Protein AF-A0A7V9BDS4-F1 (afdb_monomer)

Radius of gyration: 28.6 Å; Cα contacts (8 Å, |Δi|>4): 34; chains: 1; bounding box: 60×16×86 Å

Structure (mmCIF, N/CA/C/O backbone):
data_AF-A0A7V9BDS4-F1
#
_entry.id   AF-A0A7V9BDS4-F1
#
loop_
_atom_site.group_PDB
_atom_site.id
_atom_site.type_symbol
_atom_site.label_atom_id
_atom_site.label_alt_id
_atom_site.label_comp_id
_atom_site.label_asym_id
_atom_site.label_entity_id
_atom_site.label_seq_id
_atom_site.pdbx_PDB_ins_code
_atom_site.Cartn_x
_atom_site.Cartn_y
_atom_site.Cartn_z
_atom_site.occupancy
_atom_site.B_iso_or_equiv
_atom_site.auth_seq_id
_atom_site.auth_comp_id
_atom_site.auth_asym_id
_atom_site.auth_atom_id
_atom_site.pdbx_PDB_model_num
ATOM 1 N N . MET A 1 1 ? 10.193 4.353 13.256 1.00 56.31 1 MET A N 1
ATOM 2 C CA . MET A 1 1 ? 11.352 3.949 12.421 1.00 56.31 1 MET A CA 1
ATOM 3 C C . MET A 1 1 ? 10.911 3.107 11.226 1.00 56.31 1 MET A C 1
ATOM 5 O O . MET A 1 1 ? 11.327 3.432 10.128 1.00 56.31 1 MET A O 1
ATOM 9 N N . VAL A 1 2 ? 10.038 2.105 11.419 1.00 70.38 2 VAL A N 1
ATOM 10 C CA . VAL A 1 2 ? 9.495 1.243 10.343 1.00 70.38 2 VAL A CA 1
ATOM 11 C C . VAL A 1 2 ? 8.750 2.035 9.260 1.00 70.38 2 VAL A C 1
ATOM 13 O O . VAL A 1 2 ? 9.078 1.908 8.095 1.00 70.38 2 VAL A O 1
ATOM 16 N N . GLU A 1 3 ? 7.864 2.955 9.641 1.00 72.38 3 GLU A N 1
ATOM 17 C CA . GLU A 1 3 ? 7.079 3.752 8.680 1.00 72.38 3 GLU A CA 1
ATOM 18 C C . GLU A 1 3 ? 7.934 4.642 7.759 1.00 72.38 3 GLU A C 1
ATOM 20 O O . GLU A 1 3 ? 7.643 4.782 6.576 1.00 72.38 3 GLU A O 1
ATOM 25 N N . ARG A 1 4 ? 9.048 5.185 8.273 1.00 69.88 4 ARG A N 1
ATOM 26 C CA . ARG A 1 4 ? 10.005 5.956 7.463 1.00 69.88 4 ARG A CA 1
ATOM 27 C C . ARG A 1 4 ? 10.747 5.063 6.465 1.00 69.88 4 ARG A C 1
ATOM 29 O O . ARG A 1 4 ? 10.942 5.459 5.326 1.00 69.88 4 ARG A O 1
ATOM 36 N N . LEU A 1 5 ? 11.125 3.856 6.892 1.00 69.31 5 LEU A N 1
ATOM 37 C CA . LEU A 1 5 ? 11.759 2.858 6.028 1.00 69.31 5 LEU A CA 1
ATOM 38 C C . LEU A 1 5 ? 10.797 2.366 4.934 1.00 69.31 5 LEU A C 1
ATOM 40 O O . LEU A 1 5 ? 11.231 2.104 3.816 1.00 69.31 5 LEU A O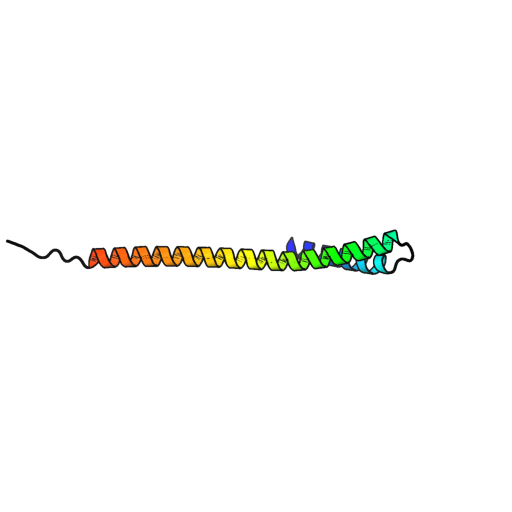 1
ATOM 44 N N . ASP A 1 6 ? 9.505 2.256 5.242 1.00 85.06 6 ASP A N 1
ATOM 45 C CA . ASP A 1 6 ? 8.484 1.892 4.258 1.00 85.06 6 ASP A CA 1
ATOM 46 C C . ASP A 1 6 ? 8.289 2.998 3.213 1.00 85.06 6 ASP A C 1
ATOM 48 O O . ASP A 1 6 ? 8.166 2.695 2.028 1.00 85.06 6 ASP A O 1
ATOM 52 N N . GLU A 1 7 ? 8.354 4.271 3.610 1.00 89.69 7 GLU A N 1
ATOM 53 C CA . GLU A 1 7 ? 8.296 5.390 2.662 1.00 89.69 7 GLU A CA 1
ATOM 54 C C . GLU A 1 7 ? 9.538 5.458 1.759 1.00 89.69 7 GLU A C 1
ATOM 56 O O . GLU A 1 7 ? 9.415 5.581 0.544 1.00 89.69 7 GLU A O 1
ATOM 61 N N . GLU A 1 8 ? 10.738 5.285 2.322 1.00 92.62 8 GLU A N 1
ATOM 62 C CA . GLU A 1 8 ? 11.989 5.230 1.549 1.00 92.62 8 GLU A CA 1
ATOM 63 C C . GLU A 1 8 ? 11.972 4.089 0.510 1.00 92.62 8 GLU A C 1
ATOM 65 O O . GLU A 1 8 ? 12.457 4.242 -0.615 1.00 92.62 8 GLU A O 1
ATOM 70 N N . ARG A 1 9 ? 11.374 2.942 0.858 1.00 93.06 9 ARG A N 1
ATOM 71 C CA . ARG A 1 9 ? 11.198 1.804 -0.058 1.00 93.06 9 ARG A CA 1
ATOM 72 C C . ARG A 1 9 ? 10.179 2.088 -1.156 1.00 93.06 9 ARG A C 1
ATOM 74 O O . ARG A 1 9 ? 10.422 1.704 -2.300 1.00 9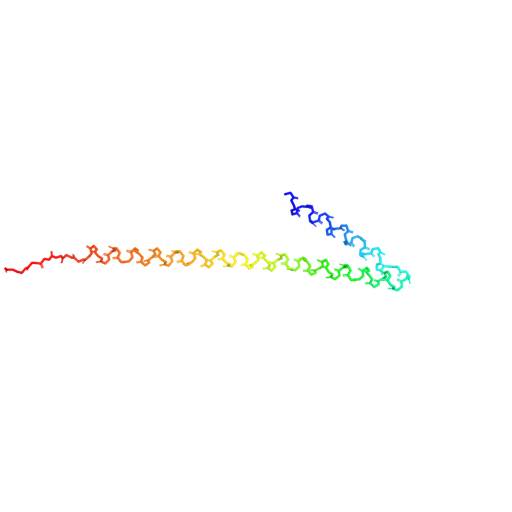3.06 9 ARG A O 1
ATOM 81 N N . LEU A 1 10 ? 9.061 2.740 -0.832 1.00 95.75 10 LEU A N 1
ATOM 82 C CA . LEU A 1 10 ? 8.078 3.148 -1.837 1.00 95.75 10 LEU A CA 1
ATOM 83 C C . LEU A 1 10 ? 8.688 4.146 -2.818 1.00 95.75 10 LEU A C 1
ATOM 85 O O . LEU A 1 10 ? 8.498 3.994 -4.020 1.00 95.75 10 LEU A O 1
ATOM 89 N N . GLU A 1 11 ? 9.505 5.083 -2.343 1.00 96.69 11 GLU A N 1
ATOM 90 C CA . GLU A 1 11 ? 10.183 6.042 -3.214 1.00 96.69 11 GLU A CA 1
ATOM 91 C C . GLU A 1 11 ? 11.184 5.370 -4.166 1.00 96.69 11 GLU A C 1
ATOM 93 O O . GLU A 1 11 ? 11.233 5.680 -5.360 1.00 96.69 11 GLU A O 1
ATOM 98 N N . LEU A 1 12 ? 11.927 4.370 -3.681 1.00 97.12 12 LEU A N 1
ATOM 99 C CA . LEU A 1 12 ? 12.788 3.552 -4.537 1.00 97.12 12 LEU A CA 1
ATOM 100 C C . LEU A 1 12 ? 11.980 2.830 -5.628 1.00 97.12 12 LEU A C 1
ATOM 102 O O . LEU A 1 12 ? 12.382 2.825 -6.794 1.00 97.12 12 LEU A O 1
ATOM 106 N N . LEU A 1 13 ? 10.824 2.261 -5.272 1.00 97.69 13 LEU A N 1
ATOM 107 C CA . LEU A 1 13 ? 9.927 1.615 -6.231 1.00 97.69 13 LEU A CA 1
ATOM 108 C C . LEU A 1 13 ? 9.335 2.612 -7.233 1.00 97.69 13 LEU A C 1
ATOM 110 O O . LEU A 1 13 ? 9.255 2.277 -8.413 1.00 97.69 13 LEU A O 1
ATOM 114 N N . ARG A 1 14 ? 8.988 3.840 -6.822 1.00 98.19 14 ARG A N 1
ATOM 115 C CA . ARG A 1 14 ? 8.545 4.905 -7.744 1.00 98.19 14 ARG A CA 1
ATOM 116 C C . ARG A 1 14 ? 9.630 5.228 -8.765 1.00 98.19 14 ARG A C 1
ATOM 118 O O . ARG A 1 14 ? 9.352 5.251 -9.963 1.00 98.19 14 ARG A O 1
ATOM 125 N N . SER A 1 15 ? 10.872 5.392 -8.309 1.00 98.19 15 SER A N 1
ATOM 126 C CA . SER A 1 15 ? 12.026 5.636 -9.181 1.00 98.19 15 SER A CA 1
ATOM 127 C C . SER A 1 15 ? 12.241 4.497 -10.186 1.00 98.19 15 SER A C 1
ATOM 129 O O . SER A 1 15 ? 12.374 4.734 -11.391 1.00 98.19 15 SER A O 1
ATOM 131 N N . TRP A 1 16 ? 12.183 3.242 -9.730 1.00 98.12 16 TRP A N 1
ATOM 132 C CA . TRP A 1 16 ? 12.282 2.075 -10.612 1.00 98.12 16 TRP A CA 1
ATOM 133 C C . TRP A 1 16 ? 11.119 1.988 -11.598 1.00 98.12 16 TRP A C 1
ATOM 135 O O . TRP A 1 16 ? 11.344 1.778 -12.789 1.00 98.12 16 TRP A O 1
ATOM 145 N N . GLY A 1 17 ? 9.888 2.182 -11.128 1.00 98.38 17 GLY A N 1
ATOM 146 C CA . GLY A 1 17 ? 8.686 2.179 -11.953 1.00 98.38 17 GLY A CA 1
ATOM 147 C C . GLY A 1 17 ? 8.750 3.229 -13.060 1.00 98.38 17 GLY A C 1
ATOM 148 O O . GLY A 1 17 ? 8.491 2.914 -14.223 1.00 98.38 17 GLY A O 1
ATOM 149 N N . ALA A 1 18 ? 9.179 4.450 -12.729 1.00 98.38 18 ALA A N 1
ATOM 150 C CA . ALA A 1 18 ? 9.368 5.535 -13.688 1.00 98.38 18 ALA A CA 1
ATOM 151 C C . ALA A 1 18 ? 10.450 5.201 -14.727 1.00 98.38 18 ALA A C 1
ATOM 153 O O . ALA A 1 18 ? 10.204 5.311 -15.931 1.00 98.38 18 ALA A O 1
ATOM 154 N N . GLY A 1 19 ? 11.614 4.717 -14.281 1.00 98.06 19 GLY A N 1
ATOM 155 C CA . GLY A 1 19 ? 12.696 4.299 -15.173 1.00 98.06 19 GLY A CA 1
ATOM 156 C C . GLY A 1 19 ? 12.258 3.195 -16.138 1.00 98.06 19 GLY A C 1
ATOM 157 O O . GLY A 1 19 ? 12.389 3.329 -17.357 1.00 98.06 19 GLY A O 1
ATOM 158 N N . LEU A 1 20 ? 11.660 2.127 -15.610 1.00 98.44 20 LEU A N 1
ATOM 159 C CA . LEU A 1 20 ? 11.211 0.972 -16.388 1.00 98.44 20 LEU A CA 1
AT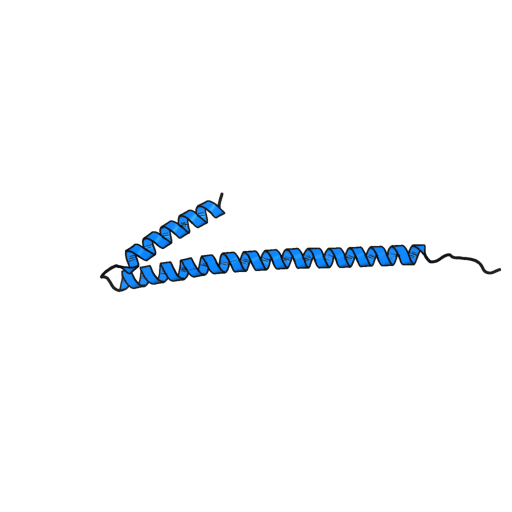OM 160 C C . LEU A 1 20 ? 10.080 1.315 -17.366 1.00 98.44 20 LEU A C 1
ATOM 162 O O . LEU A 1 20 ? 10.063 0.792 -18.478 1.00 98.44 20 LEU A O 1
ATOM 166 N N . SER A 1 21 ? 9.182 2.237 -17.010 1.00 98.12 21 SER A N 1
ATOM 167 C CA . SER A 1 21 ? 8.060 2.657 -17.865 1.00 98.12 21 SER A CA 1
ATOM 168 C C . SER A 1 21 ? 8.496 3.340 -19.167 1.00 98.12 21 SER A C 1
ATOM 170 O O . SER A 1 21 ? 7.727 3.380 -20.127 1.00 98.12 21 SER A O 1
ATOM 172 N N . SER A 1 22 ? 9.727 3.851 -19.225 1.00 96.94 22 SER A N 1
ATOM 173 C CA . SER A 1 22 ? 10.325 4.418 -20.443 1.00 96.94 22 SER A CA 1
ATOM 174 C C . SER A 1 22 ? 11.087 3.393 -21.292 1.00 96.94 22 SER A C 1
ATOM 176 O O . SER A 1 22 ? 11.600 3.726 -22.359 1.00 96.94 22 SER A O 1
ATOM 178 N N . SER A 1 23 ? 11.163 2.136 -20.843 1.00 97.75 23 SER A N 1
ATOM 179 C CA . SER A 1 23 ? 11.924 1.101 -21.534 1.00 97.75 23 SER A CA 1
ATOM 180 C C . SER A 1 23 ? 11.355 0.808 -22.930 1.00 97.75 23 SER A C 1
ATOM 182 O O . SER A 1 23 ? 10.133 0.683 -23.091 1.00 97.75 23 SER A O 1
ATOM 184 N N . PRO A 1 24 ? 12.217 0.606 -23.946 1.00 97.44 24 PRO A N 1
ATOM 185 C CA . PRO A 1 24 ? 11.776 0.135 -25.256 1.00 97.44 24 PRO A CA 1
ATOM 186 C C . PRO A 1 24 ? 11.280 -1.316 -25.208 1.00 97.44 24 PRO A C 1
ATOM 188 O O . PRO A 1 24 ? 10.514 -1.718 -26.076 1.00 97.44 24 PRO A O 1
ATOM 191 N N . ARG A 1 25 ? 11.676 -2.099 -24.194 1.00 98.31 25 ARG A N 1
ATOM 192 C CA . ARG A 1 25 ? 11.215 -3.481 -24.019 1.00 98.31 25 ARG A CA 1
ATOM 193 C C . ARG A 1 25 ? 9.823 -3.488 -23.402 1.00 98.31 25 ARG A C 1
ATOM 195 O O . ARG A 1 25 ? 9.645 -3.025 -22.277 1.00 98.31 25 ARG A O 1
ATOM 202 N N . ASP A 1 26 ? 8.868 -4.058 -24.123 1.00 98.31 26 ASP A N 1
ATOM 203 C CA . ASP A 1 26 ? 7.451 -4.076 -23.746 1.00 98.31 26 ASP A CA 1
ATOM 204 C C . ASP A 1 26 ? 7.214 -4.664 -22.353 1.00 98.31 26 ASP A C 1
ATOM 206 O O . ASP A 1 26 ? 6.483 -4.077 -21.558 1.00 98.31 26 ASP A O 1
ATOM 210 N N . GLU A 1 27 ? 7.897 -5.760 -22.022 1.00 98.25 27 GLU A N 1
ATOM 211 C CA . GLU A 1 27 ? 7.811 -6.417 -20.713 1.00 98.25 27 GLU A CA 1
ATOM 212 C C . GLU A 1 27 ? 8.281 -5.507 -19.572 1.00 98.25 27 GLU A C 1
ATOM 214 O O . GLU A 1 27 ? 7.602 -5.376 -18.555 1.00 98.25 27 GLU A O 1
ATOM 219 N N . LEU A 1 28 ? 9.415 -4.820 -19.754 1.00 98.31 28 LEU A N 1
ATOM 220 C CA . LEU A 1 28 ? 9.949 -3.899 -18.749 1.00 98.31 28 LEU A CA 1
ATOM 221 C C . LEU A 1 28 ? 9.056 -2.671 -18.597 1.00 98.31 28 LEU A C 1
ATOM 223 O O . LEU A 1 28 ? 8.803 -2.224 -17.482 1.00 98.31 28 LEU A O 1
ATOM 227 N N . ARG A 1 29 ? 8.521 -2.159 -19.705 1.00 98.62 29 ARG A N 1
ATOM 228 C CA . ARG A 1 29 ? 7.566 -1.052 -19.685 1.00 98.62 29 ARG A CA 1
ATOM 229 C C . ARG A 1 29 ? 6.273 -1.425 -18.967 1.00 98.62 29 ARG A C 1
ATOM 231 O O . ARG A 1 29 ? 5.763 -0.625 -18.186 1.00 98.62 29 ARG A O 1
ATOM 238 N N . ALA A 1 30 ? 5.750 -2.626 -19.206 1.00 98.62 30 ALA A N 1
ATOM 239 C CA . ALA A 1 30 ? 4.580 -3.143 -18.503 1.00 98.62 30 ALA A CA 1
ATOM 240 C C . ALA A 1 30 ? 4.858 -3.312 -17.003 1.00 98.62 30 ALA A C 1
ATOM 242 O O . ALA A 1 30 ? 4.055 -2.866 -16.184 1.00 98.62 30 ALA A O 1
ATOM 243 N N . ALA A 1 31 ? 6.018 -3.868 -16.641 1.00 98.44 31 ALA A 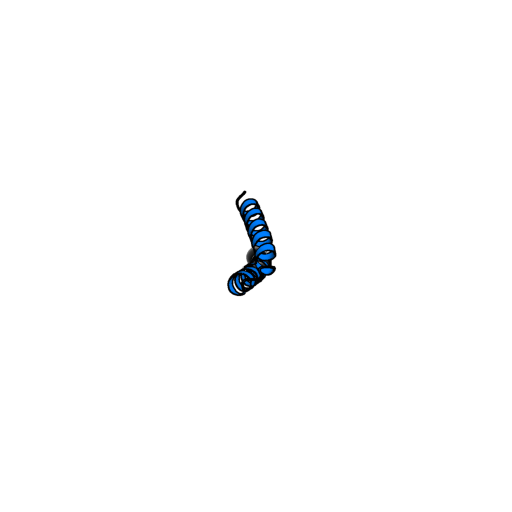N 1
ATOM 244 C CA . ALA A 1 31 ? 6.443 -3.995 -15.251 1.00 98.44 31 ALA A CA 1
ATOM 245 C C . ALA A 1 31 ? 6.573 -2.626 -14.562 1.00 98.44 31 ALA A C 1
ATOM 247 O O . ALA A 1 31 ? 6.083 -2.454 -13.449 1.00 98.44 31 ALA A O 1
ATOM 248 N N . GLY A 1 32 ? 7.155 -1.630 -15.237 1.00 98.56 32 GLY A N 1
ATOM 249 C CA . GLY A 1 32 ? 7.257 -0.263 -14.724 1.00 98.56 32 GLY A CA 1
ATOM 250 C C . GLY A 1 32 ? 5.892 0.352 -14.414 1.00 98.56 32 GLY A C 1
ATOM 251 O O . GLY A 1 32 ? 5.684 0.871 -13.318 1.00 98.56 32 GLY A O 1
ATOM 252 N N . LYS A 1 33 ? 4.931 0.213 -15.335 1.00 98.62 33 LYS A N 1
ATOM 253 C CA . LYS A 1 33 ? 3.549 0.672 -15.127 1.00 98.62 33 LYS A CA 1
ATOM 254 C C . LYS A 1 33 ? 2.868 -0.063 -13.974 1.00 98.62 33 LYS A C 1
ATOM 256 O O . LYS A 1 33 ? 2.177 0.568 -13.182 1.00 98.62 33 LYS A O 1
ATOM 261 N N . ALA A 1 34 ? 3.072 -1.376 -13.864 1.00 98.69 34 ALA A N 1
ATOM 262 C CA . ALA A 1 34 ? 2.524 -2.175 -12.772 1.00 98.69 34 ALA A CA 1
ATOM 263 C C . ALA A 1 34 ? 3.058 -1.722 -11.408 1.00 98.69 34 ALA A C 1
ATOM 265 O O . ALA A 1 34 ? 2.275 -1.563 -10.477 1.00 98.69 34 ALA A O 1
ATOM 266 N N . ILE A 1 35 ? 4.362 -1.448 -11.304 1.00 98.25 35 ILE A N 1
ATOM 267 C CA . ILE A 1 35 ? 4.971 -0.919 -10.078 1.00 98.25 35 ILE A CA 1
ATOM 268 C C . ILE A 1 35 ? 4.317 0.407 -9.681 1.00 98.25 35 ILE A C 1
ATOM 270 O O . ILE A 1 35 ? 3.917 0.557 -8.531 1.00 98.25 35 ILE A O 1
ATOM 274 N N . LEU A 1 36 ? 4.159 1.341 -10.623 1.00 98.56 36 LEU A N 1
ATOM 275 C CA . LEU A 1 36 ? 3.543 2.641 -10.339 1.00 98.56 36 LEU A CA 1
ATOM 276 C C . LEU A 1 36 ? 2.089 2.498 -9.861 1.00 98.56 36 LEU A C 1
ATOM 278 O O . LEU A 1 36 ? 1.739 3.061 -8.827 1.00 98.56 36 LEU A O 1
ATOM 282 N N . MET A 1 37 ? 1.277 1.676 -10.536 1.00 98.50 37 MET A N 1
ATOM 283 C CA . MET A 1 37 ? -0.109 1.413 -10.116 1.00 98.50 37 MET A CA 1
ATOM 284 C C . MET A 1 37 ? -0.192 0.803 -8.710 1.00 98.50 37 MET A C 1
ATOM 286 O O . MET A 1 37 ? -1.070 1.162 -7.929 1.00 98.50 37 MET A O 1
ATOM 290 N N . LEU A 1 38 ? 0.715 -0.122 -8.380 1.00 98.12 38 LEU A N 1
ATOM 291 C CA . LEU A 1 38 ? 0.747 -0.762 -7.065 1.00 98.12 38 LEU A CA 1
ATOM 292 C C . LEU A 1 38 ? 1.185 0.205 -5.964 1.00 98.12 38 LEU A C 1
ATOM 294 O O . LEU A 1 38 ? 0.627 0.158 -4.872 1.00 98.12 38 LEU A O 1
ATOM 298 N N . VAL A 1 39 ? 2.152 1.084 -6.233 1.00 97.25 39 VAL A N 1
ATOM 299 C CA . VAL A 1 39 ? 2.566 2.106 -5.262 1.00 97.25 39 VAL A CA 1
ATOM 300 C C . VAL A 1 39 ? 1.411 3.058 -4.951 1.00 97.25 39 VAL A C 1
ATOM 302 O O . VAL A 1 39 ? 1.119 3.287 -3.780 1.00 97.25 39 VAL A O 1
ATOM 305 N N . GLU A 1 40 ? 0.707 3.546 -5.975 1.00 97.06 40 GLU A N 1
ATOM 306 C CA . GLU A 1 40 ? -0.476 4.393 -5.781 1.00 97.06 40 GLU A CA 1
ATOM 307 C C . GLU A 1 40 ? -1.561 3.694 -4.951 1.00 97.06 40 GLU A C 1
ATOM 309 O O . GLU A 1 40 ? -2.213 4.321 -4.116 1.00 97.06 40 GLU A O 1
ATOM 314 N N . GLU A 1 41 ? -1.762 2.393 -5.166 1.00 97.88 41 GLU A N 1
ATOM 315 C CA . GLU A 1 41 ? -2.724 1.612 -4.391 1.00 97.88 41 GLU A CA 1
ATOM 316 C C . GLU A 1 41 ? -2.299 1.450 -2.930 1.00 97.88 41 GLU A C 1
ATOM 318 O O . GLU A 1 41 ? -3.127 1.587 -2.033 1.00 97.88 41 GLU A O 1
ATOM 323 N N . VAL A 1 42 ? -1.011 1.220 -2.663 1.00 95.19 42 VAL A N 1
ATOM 324 C CA . VAL A 1 42 ? -0.497 1.165 -1.289 1.00 95.19 42 VAL A CA 1
ATOM 325 C C . VAL A 1 42 ? -0.723 2.495 -0.567 1.00 95.19 42 VAL A C 1
ATOM 327 O O . VAL A 1 42 ? -1.150 2.486 0.588 1.00 95.19 42 VAL A O 1
ATOM 330 N N . ASP A 1 43 ? -0.497 3.629 -1.232 1.00 94.19 43 ASP A N 1
ATOM 331 C CA . ASP A 1 43 ? -0.737 4.950 -0.643 1.00 94.19 43 ASP A CA 1
ATOM 332 C C . ASP A 1 43 ? -2.221 5.168 -0.304 1.00 94.19 43 ASP A C 1
ATOM 334 O O . ASP A 1 43 ? -2.541 5.633 0.794 1.00 94.19 43 ASP A O 1
ATOM 338 N N . ARG A 1 44 ? -3.138 4.757 -1.194 1.00 96.19 44 ARG A N 1
ATOM 339 C CA . ARG A 1 44 ? -4.586 4.777 -0.918 1.00 96.19 44 ARG A CA 1
ATOM 340 C C . ARG A 1 44 ? -4.950 3.888 0.271 1.00 96.19 44 ARG A C 1
ATOM 342 O O . ARG A 1 44 ? -5.603 4.348 1.206 1.00 96.19 44 ARG A O 1
ATOM 349 N N . LEU A 1 45 ? -4.459 2.649 0.292 1.00 95.62 45 LEU A N 1
ATOM 350 C CA . LEU A 1 45 ? -4.739 1.696 1.368 1.00 95.62 45 LEU A CA 1
ATOM 351 C C . LEU A 1 45 ? -4.197 2.161 2.726 1.00 95.62 45 LEU A C 1
ATOM 353 O O . LEU A 1 45 ? -4.837 1.922 3.752 1.00 95.62 45 LEU A O 1
ATOM 357 N N . LYS A 1 46 ? -3.048 2.851 2.768 1.00 93.12 46 LYS A N 1
ATOM 358 C CA . LYS A 1 46 ? -2.517 3.452 4.007 1.00 93.12 46 LYS A CA 1
ATOM 359 C C . LYS A 1 46 ? -3.512 4.456 4.600 1.00 93.12 46 LYS A C 1
ATOM 361 O O . LYS A 1 46 ? -3.761 4.420 5.807 1.00 93.12 46 LYS A O 1
ATOM 366 N N . ILE A 1 47 ? -4.114 5.301 3.760 1.00 94.06 47 ILE A N 1
ATOM 367 C CA . ILE A 1 47 ? -5.139 6.272 4.171 1.00 94.06 47 ILE A CA 1
ATOM 368 C C . ILE A 1 47 ? -6.398 5.549 4.663 1.00 94.06 47 ILE A C 1
ATOM 370 O O . ILE A 1 47 ? -6.912 5.870 5.736 1.00 94.06 47 ILE A O 1
ATOM 374 N N . ASP A 1 48 ? -6.865 4.538 3.933 1.00 96.62 48 ASP A N 1
ATOM 375 C CA . ASP A 1 48 ? -8.068 3.787 4.301 1.00 96.62 48 ASP A CA 1
ATOM 376 C C . ASP A 1 48 ? -7.913 3.068 5.644 1.00 96.62 48 ASP A C 1
ATOM 378 O O . ASP A 1 48 ? -8.795 3.143 6.504 1.00 96.62 48 ASP A O 1
ATOM 382 N N . VAL A 1 49 ? -6.765 2.425 5.878 1.00 95.31 49 VAL A N 1
ATOM 383 C CA . VAL A 1 49 ? -6.457 1.770 7.157 1.00 95.31 49 VAL A CA 1
ATOM 384 C C . VAL A 1 49 ? -6.397 2.787 8.293 1.00 95.31 49 VAL A C 1
ATOM 386 O O . VAL A 1 49 ? -6.910 2.516 9.383 1.00 95.31 49 VAL A O 1
ATOM 389 N N . TRP A 1 50 ? -5.791 3.953 8.062 1.00 95.06 50 TRP A N 1
ATOM 390 C CA . TRP A 1 50 ? -5.759 5.026 9.052 1.00 95.06 50 TRP A CA 1
ATOM 391 C C . TRP A 1 50 ? -7.173 5.492 9.418 1.00 95.06 50 TRP A C 1
ATOM 393 O O . TRP A 1 50 ? -7.527 5.525 10.599 1.00 95.06 50 TRP A O 1
ATOM 403 N N . ASN A 1 51 ? -8.007 5.765 8.414 1.00 95.88 51 ASN A N 1
ATOM 404 C CA . ASN A 1 51 ? -9.391 6.191 8.601 1.00 95.88 51 ASN A CA 1
ATOM 405 C C . ASN A 1 51 ? -10.218 5.130 9.337 1.00 95.88 51 ASN A C 1
ATOM 407 O O . ASN A 1 51 ? -10.941 5.452 10.282 1.00 95.88 51 ASN A O 1
ATOM 411 N N . ALA A 1 52 ? -10.071 3.857 8.964 1.00 96.31 52 ALA A N 1
ATOM 412 C CA . ALA A 1 52 ? -10.753 2.746 9.619 1.00 96.31 52 ALA A CA 1
ATOM 413 C C . ALA A 1 52 ? -10.347 2.613 11.095 1.00 96.31 52 ALA A C 1
ATOM 415 O O . ALA A 1 52 ? -11.204 2.418 11.961 1.00 96.31 52 ALA A O 1
ATOM 416 N N . ARG A 1 53 ? -9.053 2.771 11.409 1.00 96.06 53 ARG A N 1
ATOM 417 C CA . ARG A 1 53 ? -8.560 2.776 12.795 1.00 96.06 53 ARG A CA 1
ATOM 418 C C . ARG A 1 53 ? -9.114 3.958 13.585 1.00 96.06 53 ARG A C 1
ATOM 420 O O . ARG A 1 53 ? -9.607 3.758 14.691 1.00 96.06 53 ARG A O 1
ATOM 427 N N . ALA A 1 54 ? -9.088 5.163 13.018 1.00 95.62 54 ALA A N 1
ATOM 428 C CA . ALA A 1 54 ? -9.632 6.354 13.664 1.00 95.62 54 ALA A CA 1
ATOM 429 C C . ALA A 1 54 ? -11.140 6.221 13.941 1.00 95.62 54 ALA A C 1
ATOM 431 O O . ALA A 1 54 ? -11.611 6.601 15.015 1.00 95.62 54 ALA A O 1
ATOM 432 N N . ALA A 1 55 ? -11.903 5.648 13.007 1.00 96.38 55 ALA A N 1
ATOM 433 C CA . ALA A 1 55 ? -13.326 5.375 13.190 1.00 96.38 55 ALA A CA 1
ATOM 434 C C . ALA A 1 55 ? -13.578 4.328 14.289 1.00 96.38 55 ALA A C 1
ATOM 436 O O . ALA A 1 55 ? -14.468 4.505 15.123 1.00 96.38 55 ALA A O 1
ATOM 437 N N . ALA A 1 56 ? -12.775 3.260 14.336 1.00 96.38 56 ALA A N 1
ATOM 438 C CA . ALA A 1 56 ? -12.880 2.229 15.366 1.00 96.38 56 ALA A CA 1
ATOM 439 C C . ALA A 1 56 ? -12.599 2.781 16.775 1.00 96.38 56 ALA A C 1
ATOM 441 O O . ALA A 1 56 ? -13.342 2.468 17.709 1.00 96.38 56 ALA A O 1
ATOM 442 N N . THR A 1 57 ? -11.577 3.631 16.920 1.00 96.62 57 THR A N 1
ATOM 443 C CA . THR A 1 57 ? -11.258 4.306 18.187 1.00 96.62 57 THR A CA 1
ATOM 444 C C . THR A 1 57 ? -12.412 5.196 18.644 1.00 96.62 57 THR A C 1
ATOM 446 O O . THR A 1 57 ? -12.901 5.028 19.760 1.00 96.62 57 THR A O 1
ATOM 449 N N . GLN A 1 58 ? -12.937 6.051 17.762 1.00 95.62 58 GLN A N 1
ATOM 450 C CA . GLN A 1 58 ? -14.082 6.914 18.080 1.00 95.62 58 GLN A CA 1
ATOM 451 C C . GLN A 1 58 ? -15.325 6.103 18.478 1.00 95.62 58 GLN A C 1
ATOM 453 O O . GLN A 1 58 ? -16.008 6.426 19.447 1.00 95.62 58 GLN A O 1
ATOM 458 N N . ALA A 1 59 ? -15.612 4.997 17.785 1.00 95.50 59 ALA A N 1
ATOM 459 C CA . ALA A 1 59 ? -16.732 4.124 18.134 1.00 95.50 59 ALA A CA 1
ATOM 460 C C . ALA A 1 59 ? -16.551 3.434 19.502 1.00 95.50 59 ALA A C 1
ATOM 462 O O . ALA A 1 59 ? -17.534 3.136 20.190 1.00 95.50 59 ALA A O 1
ATOM 463 N N . ALA A 1 60 ? -15.313 3.146 19.910 1.00 95.56 60 ALA A N 1
ATOM 464 C CA . ALA A 1 60 ? -15.017 2.615 21.238 1.00 95.56 60 ALA A CA 1
ATOM 465 C C . ALA A 1 60 ? -15.223 3.678 22.331 1.00 95.56 60 ALA A C 1
ATOM 467 O O . ALA A 1 60 ? -15.878 3.391 23.335 1.00 95.56 60 ALA A O 1
ATOM 468 N N . GLU A 1 61 ? -14.748 4.904 22.108 1.00 95.38 61 GLU A N 1
ATOM 469 C CA . GLU A 1 61 ? -14.936 6.051 23.012 1.00 95.38 61 GLU A CA 1
ATOM 470 C C . GLU A 1 61 ? -16.411 6.435 23.174 1.00 95.38 61 GLU A C 1
ATOM 472 O O . GLU A 1 61 ? -16.879 6.727 24.277 1.00 95.38 61 GLU A O 1
ATOM 477 N N . GLN A 1 62 ? -17.187 6.369 22.092 1.00 94.62 62 GLN A N 1
ATOM 478 C CA . GLN A 1 62 ? -18.618 6.650 22.147 1.00 94.62 62 GLN A CA 1
ATOM 479 C C . GLN A 1 62 ? -19.365 5.595 22.970 1.00 94.62 62 GLN A C 1
ATOM 481 O O . GLN A 1 62 ? -20.225 5.932 23.787 1.00 94.62 62 GLN A O 1
ATOM 486 N N . ARG A 1 63 ? -19.013 4.311 22.808 1.00 94.75 63 ARG A N 1
ATOM 487 C CA . ARG A 1 63 ? -19.595 3.217 23.602 1.00 94.75 63 ARG A CA 1
ATOM 488 C C . ARG A 1 63 ? -19.227 3.317 25.078 1.00 94.75 63 ARG A C 1
ATOM 490 O O . ARG A 1 63 ? -20.103 3.137 25.925 1.00 94.75 63 ARG A O 1
ATOM 497 N N . SER A 1 64 ? -17.971 3.626 25.402 1.00 94.19 64 SER A N 1
ATOM 498 C CA . SER A 1 64 ? -17.558 3.805 26.798 1.00 94.19 64 SER A CA 1
ATOM 499 C C . SER A 1 64 ? -18.288 4.991 27.433 1.00 94.19 64 SER A C 1
ATOM 501 O O . SER A 1 64 ? -18.845 4.850 28.520 1.00 94.19 64 SER A O 1
ATOM 503 N N . SER A 1 65 ? -18.403 6.114 26.720 1.00 94.62 65 SER A N 1
ATOM 504 C CA . SER A 1 65 ? -19.129 7.303 27.181 1.00 94.62 65 SER A CA 1
ATOM 505 C C . SER A 1 65 ? -20.611 7.020 27.440 1.00 94.62 65 SER A C 1
ATOM 507 O O . SER A 1 65 ? -21.146 7.414 28.476 1.00 94.62 65 SER A O 1
ATOM 509 N N . GLN A 1 66 ? -21.278 6.282 26.547 1.00 95.19 66 GLN A N 1
ATOM 510 C CA . GLN A 1 66 ? -22.670 5.854 26.737 1.00 95.19 66 GLN A CA 1
ATOM 511 C C . GLN A 1 66 ? -22.833 4.920 27.941 1.00 95.19 66 GLN A C 1
ATOM 513 O O . GLN A 1 66 ? -23.789 5.067 28.709 1.00 95.19 66 GLN A O 1
ATOM 518 N N . SER A 1 67 ? -21.898 3.988 28.142 1.00 95.94 67 SER A N 1
ATOM 519 C CA . SER A 1 67 ? -21.898 3.113 29.317 1.00 95.94 67 SER A CA 1
ATOM 520 C C . SER A 1 67 ? -21.750 3.923 30.603 1.00 95.94 67 SER A C 1
ATOM 522 O O . SER A 1 67 ? -22.546 3.749 31.521 1.00 95.94 67 SER A O 1
ATOM 524 N N . LEU A 1 68 ? -20.789 4.851 30.655 1.00 95.44 68 LEU A N 1
ATOM 525 C CA . LEU A 1 68 ? -20.576 5.727 31.809 1.00 95.44 68 LEU A CA 1
ATOM 526 C C . LEU A 1 68 ? -21.813 6.581 32.096 1.00 95.44 68 LEU A C 1
ATOM 528 O O . LEU A 1 68 ? -22.263 6.649 33.237 1.00 95.44 68 LEU A O 1
ATOM 532 N N . ALA A 1 69 ? -22.408 7.183 31.065 1.00 95.25 69 ALA A N 1
ATOM 533 C CA . ALA A 1 69 ? -23.626 7.974 31.201 1.00 95.25 69 ALA A CA 1
ATOM 534 C C . ALA A 1 69 ? -24.814 7.144 31.712 1.00 95.25 69 ALA A C 1
ATOM 536 O O . ALA A 1 69 ? -25.677 7.668 32.412 1.00 95.25 69 ALA A O 1
ATOM 537 N N . THR A 1 70 ? -24.886 5.861 31.356 1.00 95.06 70 THR A N 1
ATOM 538 C CA . THR A 1 70 ? -25.915 4.940 31.864 1.00 95.06 70 THR A CA 1
ATOM 539 C C . THR A 1 70 ? -25.683 4.645 33.341 1.00 95.06 70 THR A C 1
ATOM 541 O O . THR A 1 70 ? -26.558 4.926 34.153 1.00 95.06 70 THR A O 1
ATOM 544 N N . THR A 1 71 ? -24.467 4.245 33.718 1.00 96.00 71 THR A N 1
ATOM 545 C CA . THR A 1 71 ? -24.110 3.995 35.121 1.00 96.00 71 THR A CA 1
ATOM 546 C C . THR A 1 71 ? -24.334 5.221 36.008 1.00 96.00 71 THR A C 1
ATOM 548 O O . THR A 1 71 ? -24.817 5.096 37.131 1.00 96.00 71 THR A O 1
ATOM 551 N N . LEU A 1 72 ? -23.995 6.423 35.526 1.00 95.62 72 LEU A N 1
ATOM 552 C CA . LEU A 1 72 ? -24.229 7.666 36.263 1.00 95.62 72 LEU A CA 1
ATOM 553 C C . LEU A 1 72 ? -25.724 7.930 36.473 1.00 95.62 72 LEU A C 1
ATOM 555 O O . LEU A 1 72 ? -26.115 8.286 37.584 1.00 95.62 72 LEU A O 1
ATOM 559 N N . ARG A 1 73 ? -26.554 7.724 35.442 1.00 94.88 73 ARG A N 1
ATOM 560 C CA . ARG A 1 73 ? -28.015 7.857 35.546 1.00 94.88 73 ARG A CA 1
ATOM 561 C C . ARG A 1 73 ? -28.601 6.868 36.550 1.00 94.88 73 ARG A C 1
ATOM 563 O O . ARG A 1 73 ? -29.351 7.297 37.423 1.00 94.88 73 ARG A O 1
ATOM 570 N N . ASP A 1 74 ? -28.190 5.604 36.498 1.00 94.75 74 ASP A N 1
ATOM 571 C CA . ASP A 1 74 ? -28.652 4.574 37.438 1.00 94.75 74 ASP A CA 1
ATOM 572 C C . ASP A 1 74 ? -28.287 4.938 38.882 1.00 94.75 74 ASP A C 1
ATOM 574 O O . ASP A 1 74 ? -29.114 4.870 39.792 1.00 94.75 74 ASP A O 1
ATOM 578 N N . ARG A 1 75 ? -27.057 5.417 39.103 1.00 92.88 75 ARG A N 1
ATOM 579 C CA . ARG A 1 75 ? -26.595 5.819 40.438 1.00 92.88 75 ARG A CA 1
ATOM 580 C C . ARG A 1 75 ? -27.351 7.028 40.984 1.00 92.88 75 ARG A C 1
ATOM 582 O O . ARG A 1 75 ? -27.576 7.109 42.191 1.00 92.88 75 ARG A O 1
ATOM 589 N N . LEU A 1 76 ? -27.697 7.980 40.118 1.00 94.56 76 LEU A N 1
ATOM 590 C CA . LEU A 1 76 ? -28.490 9.151 40.489 1.00 94.56 76 LEU A CA 1
ATOM 591 C C . LEU A 1 76 ? -29.928 8.750 40.832 1.00 94.56 76 LEU A C 1
ATOM 593 O O . LEU A 1 76 ? -30.426 9.181 41.869 1.00 94.56 76 LEU A O 1
ATOM 597 N N . ALA A 1 77 ? -30.548 7.871 40.038 1.00 91.81 77 ALA A N 1
ATOM 598 C CA . ALA A 1 77 ? -31.883 7.340 40.312 1.00 91.81 77 ALA A CA 1
ATOM 599 C C . ALA A 1 77 ? -31.936 6.591 41.656 1.00 91.81 77 ALA A C 1
ATOM 601 O O . ALA A 1 77 ? -32.828 6.834 42.464 1.00 91.81 77 ALA A O 1
ATOM 602 N N . GLN A 1 78 ? -30.925 5.768 41.955 1.00 85.88 78 GLN A N 1
ATOM 603 C CA . GLN A 1 78 ? -30.836 5.031 43.221 1.00 85.88 78 GLN A CA 1
ATOM 604 C C . GLN A 1 78 ? -30.635 5.940 44.447 1.00 85.88 78 GLN A C 1
ATOM 606 O O . GLN A 1 78 ? -31.022 5.586 45.556 1.00 85.88 78 GLN A O 1
ATOM 611 N N . ARG A 1 79 ? -30.015 7.117 44.276 1.00 76.81 79 ARG A N 1
ATOM 612 C CA . ARG A 1 79 ? -29.884 8.121 45.348 1.00 76.81 79 ARG A CA 1
ATOM 613 C C . ARG A 1 79 ? -31.152 8.946 45.558 1.00 76.81 79 ARG A C 1
ATOM 615 O O . ARG A 1 79 ? -31.300 9.546 46.617 1.00 76.81 79 ARG A O 1
ATOM 622 N N . GLN A 1 80 ? -32.032 8.998 44.562 1.00 69.75 80 GLN A N 1
ATOM 623 C CA . GLN A 1 80 ? -33.274 9.769 44.574 1.00 69.75 80 GLN A 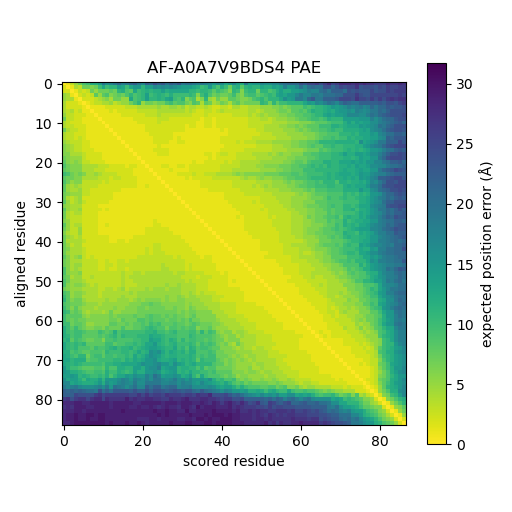CA 1
ATOM 624 C C . GLN A 1 80 ? -34.496 8.955 45.006 1.00 69.75 80 GLN A C 1
ATOM 626 O O . GLN A 1 80 ? -35.607 9.461 44.894 1.00 69.75 80 GLN A O 1
ATOM 631 N N . THR A 1 81 ? -34.331 7.735 45.524 1.00 58.28 81 THR A N 1
ATOM 632 C CA . THR A 1 81 ? -35.381 7.059 46.294 1.00 58.28 81 THR A CA 1
ATOM 633 C C . THR A 1 81 ? -35.231 7.415 47.778 1.00 58.28 81 THR A C 1
ATOM 635 O O . THR A 1 81 ? -34.529 6.698 48.498 1.00 58.28 81 THR A O 1
ATO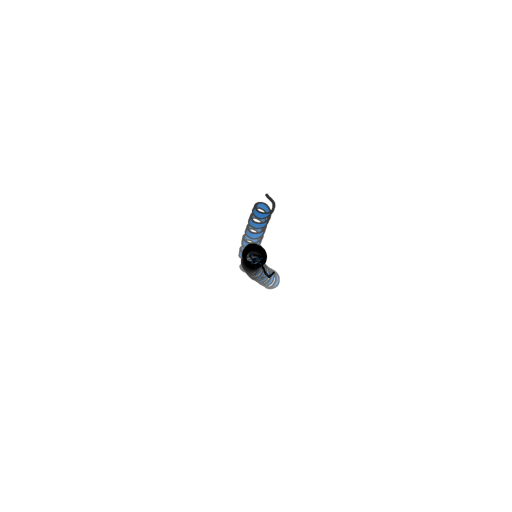M 638 N N . PRO A 1 82 ? -35.838 8.513 48.272 1.00 52.66 82 PRO A N 1
ATOM 639 C CA . PRO A 1 82 ? -36.078 8.670 49.692 1.00 52.66 82 PRO A CA 1
ATOM 640 C C . PRO A 1 82 ? -37.091 7.597 50.093 1.00 52.66 82 PRO A C 1
ATOM 642 O O . PRO A 1 82 ? -38.242 7.608 49.660 1.00 52.66 82 PRO A O 1
ATOM 645 N N . GLY A 1 83 ? -36.646 6.632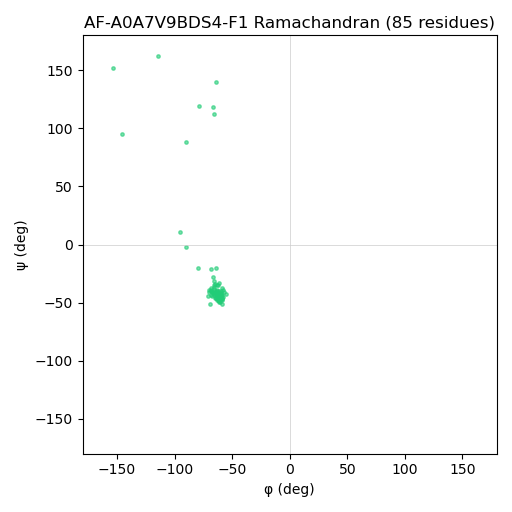 50.893 1.00 65.06 83 GLY A N 1
ATOM 646 C CA . GLY A 1 83 ? -37.575 5.940 51.769 1.00 65.06 83 GLY A CA 1
ATOM 647 C C . GLY A 1 83 ? -38.051 6.961 52.789 1.00 65.06 83 GLY A C 1
ATOM 648 O O . GLY A 1 83 ? -37.226 7.510 53.507 1.00 65.06 83 GLY A O 1
ATOM 649 N N . GLU A 1 84 ? -39.347 7.236 52.816 1.00 57.53 84 GLU A N 1
ATOM 650 C CA . GLU A 1 84 ? -40.009 7.998 53.873 1.00 57.53 84 GLU A CA 1
ATOM 651 C C . GLU A 1 84 ? -41.486 7.561 53.940 1.00 57.53 84 GLU A C 1
ATOM 653 O O . GLU A 1 84 ? -42.013 7.008 52.971 1.00 57.53 84 GLU A O 1
ATOM 658 N N . PRO A 1 85 ? -42.119 7.661 55.118 1.00 69.31 85 PRO A N 1
ATOM 659 C CA . PRO A 1 85 ? -42.370 6.524 56.002 1.00 69.31 85 PRO A CA 1
ATOM 660 C C . PRO A 1 85 ? -43.870 6.225 56.146 1.00 69.31 85 PRO A C 1
ATOM 662 O O . PRO A 1 85 ? 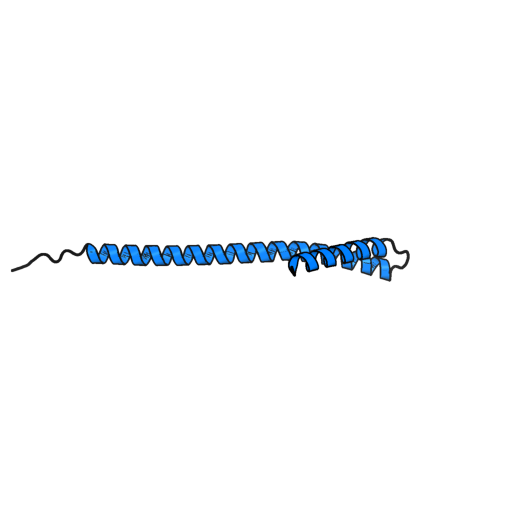-44.716 7.071 55.869 1.00 69.31 85 PRO A O 1
ATOM 665 N N . GLY A 1 86 ? -44.220 5.025 56.613 1.00 51.91 86 GLY A N 1
ATOM 666 C CA . GLY A 1 86 ? -45.616 4.635 56.821 1.00 51.91 86 GLY A CA 1
ATOM 667 C C . GLY A 1 86 ? -45.796 3.719 58.024 1.00 51.91 86 GLY A C 1
ATOM 668 O O . GLY A 1 86 ? -45.635 2.515 57.868 1.00 51.91 86 GLY A O 1
ATOM 669 N N . THR A 1 87 ? -46.128 4.356 59.159 1.00 47.97 87 THR A N 1
ATOM 670 C CA . THR A 1 87 ? -46.866 3.884 60.362 1.00 47.97 87 THR A CA 1
ATOM 671 C C . THR A 1 87 ? -46.516 2.544 60.992 1.00 47.97 87 THR A C 1
ATOM 673 O O . THR A 1 87 ? -46.810 1.498 60.378 1.00 47.97 87 THR A O 1
#

pLDDT: mean 90.76, std 12.7, range [47.97, 98.69]

Mean predicted aligned error: 8.32 Å

Sequence (87 aa):
MVERLDEERLELLRSWGAGLSSSPRDELRAAGKAIL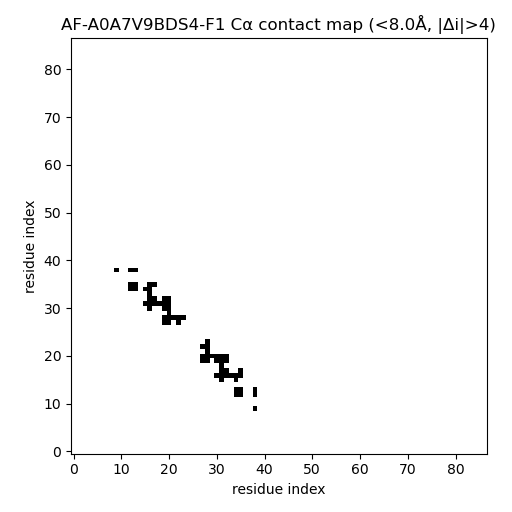MLVEEVDRLKIDVWNARAAATQAAEQRSSQSLATTLRDRLAQRQTPGEPGT

Solvent-accessible surface area (backbone atoms only — not comparable to full-atom values): 4799 Å² total; per-residue (Å²): 113,67,68,60,54,53,49,57,50,51,51,52,45,44,53,49,11,57,58,27,45,70,42,89,49,65,68,47,19,51,50,9,48,49,43,41,56,50,51,54,48,51,58,51,50,55,52,52,52,49,52,54,50,55,51,53,51,51,56,49,54,51,52,52,52,52,51,51,55,48,54,53,50,54,54,51,55,66,69,67,61,77,86,77,87,82,135

Secondary structure (DSSP, 8-state):
-HHHHHHHHHHHHHHHHHHHHT-SSHHHHHHHHHHHHHHHHHHHHHHHHHHHHHHHHHHHHHHHHHHHHHHHHHHHHHHT-------

Foldseek 3Di:
DVVVVVVVVLVVLLVCLVVQCPDPDPVSVVVSVVSVVVSVVVVVVVVVVVVVVVVVVVVVVVVVVVVVVVVVVVVVVVVPDDDDDDD